Protein AF-A0A914HF38-F1 (afdb_monomer)

Mean predicted aligned error: 11.41 Å

Foldseek 3Di:
DWDDQPFDIDDDDLDPDDPPPQDDKDWDWDDDFQKIWIAINNRIDIGGHDDDGRDDDDQDWDWAQFDDDDCVVVVPDPPPPQRDIQTHDDPDDPPPPDPDPDDDDVVPVCNVVVNTHDDDDDQDDDPNHGSPSVVSVVVVVVVVVVVVVVVPPPPDDDDPDDDDPDD

InterPro domains:
  IPR001791 Laminin G domain [PF02210] (2-128)
  IPR001791 Laminin G domain [PS50025] (1-149)
  IPR001791 Laminin G domain [cd00110] (1-127)
  IPR013320 Concanavalin A-like lectin/glucanase domain superfamily [SSF49899] (2-137)
  IPR050372 Neurexin-related cell adhesion and synaptic protein [PTHR15036] (10-136)

pLDDT: mean 76.61, std 20.06, range [31.55, 97.88]

Sequence (167 aa):
MVINLGSGHIRLQASAKALNDGLWHSVVMERSGRRGVLSVDALRTDFSCPGRSANLNIEEPIFLGAVPWESAFLARKRLPEAVTVIQLMVDGDGTEEKAAAQRYPSTVWTIGLRIGFMGCLKNIRVNGINAQIANAFRAAKLSSEIRDAHERDDGAALPYNRMLGLK

Radius of gyration: 19.94 Å; Cα contacts (8 Å, |Δi|>4): 163; chains: 1; bounding box: 39×50×60 Å

Organism: Globodera rostochiensis (NCBI:txid31243)

Nearest PDB structures (foldseek):
  3poy-assembly1_A  TM=9.512E-01  e=1.473E-05  Bos taurus
  6cw1-assembly1_A  TM=9.452E-01  e=3.461E-05  Bos taurus
  3r05-assembly2_B  TM=9.446E-01  e=9.188E-05  Bos taurus
  8xl0-assembly1_E  TM=5.185E-01  e=1.697E+00  Homo sapiens
  8xl0-assembly1_A  TM=5.185E-01  e=1.697E+00  Homo sapiens

Structure (mmCIF, N/CA/C/O backbone):
data_AF-A0A914HF38-F1
#
_entry.id   AF-A0A914HF38-F1
#
loop_
_atom_site.group_PDB
_atom_site.id
_atom_site.type_symbol
_atom_site.label_atom_id
_atom_site.label_alt_id
_atom_site.label_comp_id
_atom_site.label_asym_id
_atom_site.label_entity_id
_atom_site.label_seq_id
_atom_site.pdbx_PDB_ins_code
_atom_site.Cartn_x
_atom_site.Cartn_y
_atom_site.Cartn_z
_atom_site.occupancy
_atom_site.B_iso_or_equiv
_atom_site.auth_seq_id
_atom_site.auth_comp_id
_atom_site.auth_asym_id
_atom_site.auth_atom_id
_atom_site.pdbx_PDB_model_num
ATOM 1 N N . MET A 1 1 ? -2.730 -0.322 -3.785 1.00 93.94 1 MET A N 1
ATOM 2 C CA . MET A 1 1 ? -1.266 -0.185 -3.945 1.00 93.94 1 MET A CA 1
ATOM 3 C C . MET A 1 1 ? -0.964 0.525 -5.256 1.00 93.94 1 MET A C 1
ATOM 5 O O . MET A 1 1 ? -1.588 0.198 -6.259 1.00 93.94 1 MET A O 1
ATOM 9 N N . VAL A 1 2 ? -0.041 1.488 -5.253 1.00 95.62 2 VAL A N 1
ATOM 10 C CA . VAL A 1 2 ? 0.503 2.115 -6.469 1.00 95.62 2 VAL A CA 1
ATOM 11 C C . VAL A 1 2 ? 2.022 1.993 -6.409 1.00 95.62 2 VAL A C 1
ATOM 13 O O . VAL A 1 2 ? 2.596 2.264 -5.361 1.00 95.62 2 VAL A O 1
ATOM 16 N N . ILE A 1 3 ? 2.662 1.565 -7.496 1.00 95.38 3 ILE A N 1
ATOM 17 C CA . ILE A 1 3 ? 4.126 1.449 -7.582 1.00 95.38 3 ILE A CA 1
ATOM 18 C C . ILE A 1 3 ? 4.595 1.788 -8.997 1.00 95.38 3 ILE A C 1
ATOM 20 O O . ILE A 1 3 ? 3.931 1.434 -9.972 1.00 95.38 3 ILE A O 1
ATOM 24 N N . ASN A 1 4 ? 5.727 2.484 -9.099 1.00 94.12 4 ASN A N 1
ATOM 25 C CA . ASN A 1 4 ? 6.411 2.822 -10.344 1.00 94.12 4 ASN A CA 1
ATOM 26 C C . ASN A 1 4 ? 7.903 2.516 -10.174 1.00 94.12 4 ASN A C 1
ATOM 28 O O . ASN A 1 4 ? 8.498 2.947 -9.193 1.00 94.12 4 ASN A O 1
ATOM 32 N N . LEU A 1 5 ? 8.488 1.780 -11.119 1.00 95.12 5 LEU A N 1
ATOM 33 C CA . LEU A 1 5 ? 9.913 1.420 -11.107 1.00 95.12 5 LEU A CA 1
ATOM 34 C C . LEU A 1 5 ? 10.750 2.279 -12.074 1.00 95.12 5 LEU A C 1
ATOM 36 O O . LEU A 1 5 ? 11.904 1.968 -12.332 1.00 95.12 5 LEU A O 1
ATOM 40 N N . GLY A 1 6 ? 10.167 3.328 -12.661 1.00 93.19 6 GLY A N 1
ATOM 41 C CA . GLY A 1 6 ? 10.817 4.216 -13.634 1.00 93.19 6 GLY A CA 1
ATOM 42 C C . GLY A 1 6 ? 10.405 3.975 -15.090 1.00 93.19 6 GLY A C 1
ATOM 43 O O . GLY A 1 6 ? 10.826 4.714 -15.971 1.00 93.19 6 GLY A O 1
ATOM 44 N N . SER A 1 7 ? 9.553 2.980 -15.362 1.00 94.06 7 SER A N 1
ATOM 45 C CA . SER A 1 7 ? 9.061 2.661 -16.716 1.00 94.06 7 SER A CA 1
ATOM 46 C C . SER A 1 7 ? 7.540 2.500 -16.794 1.00 94.06 7 SER A C 1
ATOM 48 O O . SER A 1 7 ? 7.030 1.716 -17.594 1.00 94.06 7 SER A O 1
ATOM 50 N N . GLY A 1 8 ? 6.818 3.227 -15.942 1.00 93.62 8 GLY A N 1
ATOM 51 C CA . GLY A 1 8 ? 5.363 3.176 -15.833 1.00 93.62 8 GLY A CA 1
ATOM 52 C C . GLY A 1 8 ? 4.905 2.646 -14.477 1.00 93.62 8 GLY A C 1
ATOM 53 O O . GLY A 1 8 ? 5.642 1.962 -13.767 1.00 93.62 8 GLY A O 1
ATOM 54 N N . HIS A 1 9 ? 3.671 2.985 -14.111 1.00 94.81 9 HIS A N 1
ATOM 55 C CA . HIS A 1 9 ? 3.094 2.627 -12.822 1.00 94.81 9 HIS A CA 1
ATOM 56 C C . HIS A 1 9 ? 2.016 1.553 -12.964 1.00 94.81 9 HIS A C 1
ATOM 58 O O . HIS A 1 9 ? 1.365 1.445 -1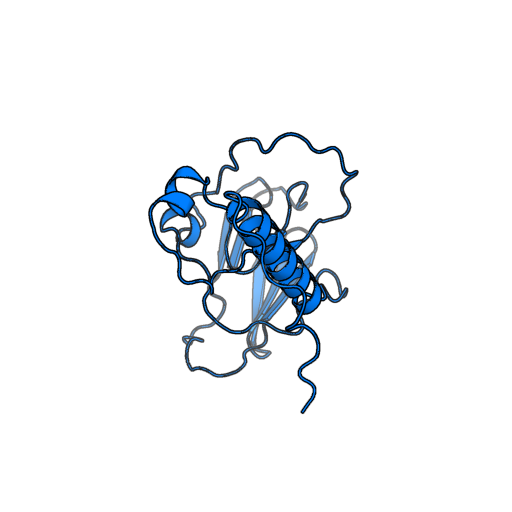4.001 1.00 94.81 9 HIS A O 1
ATOM 64 N N . ILE A 1 10 ? 1.790 0.803 -11.889 1.00 95.69 10 ILE A N 1
ATOM 65 C CA . ILE A 1 10 ? 0.588 -0.017 -11.709 1.00 95.69 10 ILE A CA 1
ATOM 66 C C . ILE A 1 10 ? -0.238 0.508 -10.550 1.00 95.69 10 ILE A C 1
ATOM 68 O O . ILE A 1 10 ? 0.293 1.050 -9.579 1.00 95.69 10 ILE A O 1
ATOM 72 N N . ARG A 1 11 ? -1.549 0.297 -10.644 1.00 95.44 11 ARG A N 1
ATOM 73 C CA . ARG A 1 11 ? -2.501 0.486 -9.557 1.00 95.44 11 ARG A CA 1
ATOM 74 C C . ARG A 1 11 ? -3.216 -0.838 -9.328 1.00 95.44 11 ARG A C 1
ATOM 76 O O . ARG A 1 11 ? -3.871 -1.347 -10.228 1.00 95.44 11 ARG A O 1
ATOM 83 N N . LEU A 1 12 ? -3.083 -1.372 -8.121 1.00 95.50 12 LEU A N 1
ATOM 84 C CA . LEU A 1 12 ? -3.698 -2.627 -7.705 1.00 95.50 12 LEU A CA 1
ATOM 85 C C . LEU A 1 12 ? -4.678 -2.370 -6.561 1.00 95.50 12 LEU A C 1
ATOM 87 O O . LEU A 1 12 ? -4.318 -1.735 -5.560 1.00 95.50 12 LEU A O 1
ATOM 91 N N . GLN A 1 13 ? -5.900 -2.878 -6.699 1.00 94.88 13 GLN A N 1
ATOM 92 C CA . GLN A 1 13 ? -6.865 -2.938 -5.607 1.00 94.88 13 GLN A CA 1
ATOM 93 C C . GLN A 1 13 ? -6.464 -4.064 -4.646 1.00 94.88 13 GLN A C 1
ATOM 95 O O . GLN A 1 13 ? -6.294 -5.200 -5.066 1.00 94.88 13 GLN A O 1
ATOM 100 N N . ALA A 1 14 ? -6.274 -3.732 -3.366 1.00 91.25 14 ALA A N 1
ATOM 101 C CA . ALA A 1 14 ? -5.719 -4.665 -2.381 1.00 91.25 14 ALA A CA 1
ATOM 102 C C . ALA A 1 14 ? -6.743 -5.685 -1.855 1.00 91.25 14 ALA A C 1
ATOM 104 O O . ALA A 1 14 ? -6.368 -6.779 -1.455 1.00 91.25 14 ALA A O 1
ATOM 105 N N . SER A 1 15 ? -8.024 -5.313 -1.837 1.00 94.31 15 SER A N 1
ATOM 106 C CA . SER A 1 15 ? -9.133 -6.154 -1.386 1.00 94.31 15 SER A CA 1
ATOM 107 C C . SER A 1 15 ? -10.404 -5.787 -2.146 1.00 94.31 15 SER A C 1
ATOM 109 O O . SER A 1 15 ? -10.617 -4.617 -2.479 1.00 94.31 15 SER A O 1
ATOM 111 N N . ALA A 1 16 ? -11.258 -6.777 -2.411 1.00 92.19 16 ALA A N 1
ATOM 112 C CA . ALA A 1 16 ? -12.588 -6.562 -2.981 1.00 92.19 16 ALA A CA 1
ATOM 113 C C . ALA A 1 16 ? -13.563 -5.933 -1.969 1.00 92.19 16 ALA A C 1
ATOM 115 O O . ALA A 1 16 ? -14.496 -5.239 -2.363 1.00 92.19 16 ALA A O 1
ATOM 116 N N . LYS A 1 17 ? -13.343 -6.166 -0.668 1.00 93.62 17 LYS A N 1
ATOM 117 C CA . LYS A 1 17 ? -14.157 -5.610 0.417 1.00 93.62 17 LYS A CA 1
ATOM 118 C C . LYS A 1 17 ? -13.543 -4.315 0.936 1.00 93.62 17 LYS A C 1
ATOM 120 O O . LYS A 1 17 ? -12.322 -4.152 0.940 1.00 93.62 17 LYS A O 1
ATOM 125 N N . ALA A 1 18 ? -14.399 -3.413 1.402 1.00 94.56 18 ALA A N 1
ATOM 126 C CA . ALA A 1 18 ? -13.955 -2.235 2.129 1.00 94.56 18 ALA A CA 1
ATOM 127 C C . ALA A 1 18 ? -13.346 -2.653 3.484 1.00 94.56 18 ALA A C 1
ATOM 129 O O . ALA A 1 18 ? -13.866 -3.558 4.130 1.00 94.56 18 ALA A O 1
ATOM 130 N N . LEU A 1 19 ? -12.237 -2.017 3.876 1.00 95.75 19 LEU A N 1
ATOM 131 C CA . LEU A 1 19 ? -11.440 -2.352 5.075 1.00 95.75 19 LEU A CA 1
ATOM 132 C C . LEU A 1 19 ? -11.565 -1.284 6.181 1.00 95.75 19 LEU A C 1
ATOM 134 O O . LEU A 1 19 ? -10.678 -1.111 7.010 1.00 95.75 19 LEU A O 1
ATOM 138 N N . ASN A 1 20 ? -12.618 -0.470 6.125 1.00 94.88 20 ASN A N 1
ATOM 139 C CA . ASN A 1 20 ? -12.907 0.614 7.066 1.00 94.88 20 ASN A CA 1
ATOM 140 C C . ASN A 1 20 ? -14.018 0.219 8.054 1.00 94.88 20 ASN A C 1
ATOM 142 O O . ASN A 1 20 ? -14.869 1.036 8.394 1.00 94.88 20 ASN A O 1
ATOM 146 N N . ASP A 1 21 ? -14.019 -1.041 8.482 1.00 95.50 21 ASP A N 1
ATOM 147 C CA . ASP A 1 21 ? -15.016 -1.650 9.371 1.00 95.50 21 ASP A CA 1
ATOM 148 C C . ASP A 1 21 ? -14.672 -1.513 10.870 1.00 95.50 21 ASP A C 1
ATOM 150 O O . ASP A 1 21 ? -15.453 -1.914 11.730 1.00 95.50 21 ASP A O 1
ATOM 154 N N . GLY A 1 22 ? -13.517 -0.918 11.191 1.00 95.44 22 GLY A N 1
ATOM 155 C CA . GLY A 1 22 ? -13.032 -0.746 12.563 1.00 95.44 22 GLY A CA 1
ATOM 156 C C . GLY A 1 22 ? -12.281 -1.959 13.122 1.00 95.44 22 GLY A C 1
ATOM 157 O O . GLY A 1 22 ? -11.889 -1.936 14.290 1.00 95.44 22 GLY A O 1
ATOM 158 N N . LEU A 1 23 ? -12.052 -3.000 12.316 1.00 96.62 23 LEU A N 1
ATOM 159 C CA . LEU A 1 23 ? -11.300 -4.190 12.701 1.00 96.62 23 LEU A CA 1
ATOM 160 C C . LEU A 1 23 ? -9.822 -4.087 12.299 1.00 96.62 23 LEU A C 1
ATOM 162 O O . LEU A 1 23 ? -9.393 -3.237 11.518 1.00 96.62 23 LEU A O 1
ATOM 166 N N . TRP A 1 24 ? -9.000 -4.958 12.890 1.00 97.31 24 TRP A N 1
ATOM 167 C CA . TRP A 1 24 ? -7.588 -5.058 12.531 1.00 97.31 24 TRP A CA 1
ATOM 168 C C . TRP A 1 24 ? -7.419 -5.863 11.246 1.00 97.31 24 TRP A C 1
ATOM 170 O O . TRP A 1 24 ? -7.772 -7.038 11.216 1.00 97.31 24 TRP A O 1
ATOM 180 N N . HIS A 1 25 ? -6.764 -5.259 10.258 1.00 97.12 25 HIS A N 1
ATOM 181 C CA . HIS A 1 25 ? -6.359 -5.929 9.026 1.00 97.12 25 HIS A CA 1
ATOM 182 C C . HIS A 1 25 ? -4.841 -6.095 8.954 1.00 97.12 25 HIS A C 1
ATOM 184 O O . HIS A 1 25 ? -4.082 -5.235 9.414 1.00 97.12 25 HIS A O 1
ATOM 190 N N . SER A 1 26 ? -4.390 -7.200 8.362 1.00 96.88 26 SER A N 1
ATOM 191 C CA . SER A 1 26 ? -2.973 -7.460 8.096 1.00 96.88 26 SER A CA 1
ATOM 192 C C . SER A 1 26 ? -2.660 -7.204 6.629 1.00 96.88 26 SER A C 1
ATOM 194 O O . SER A 1 26 ? -3.320 -7.760 5.754 1.00 96.88 26 SER A O 1
ATOM 196 N N . VAL A 1 27 ? -1.635 -6.393 6.358 1.00 96.94 27 VAL A N 1
ATOM 197 C CA . VAL A 1 27 ? -1.177 -6.087 4.998 1.00 96.94 27 VAL A CA 1
ATOM 198 C C . VAL A 1 27 ? 0.29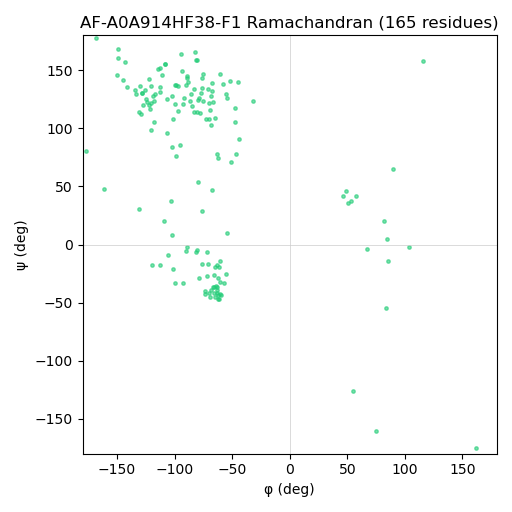9 -6.438 4.874 1.00 96.94 27 VAL A C 1
ATOM 200 O O . VAL A 1 27 ? 1.129 -5.921 5.620 1.00 96.94 27 VAL A O 1
ATOM 203 N N . VAL A 1 28 ? 0.626 -7.303 3.916 1.00 96.75 28 VAL A N 1
ATOM 204 C CA . VAL A 1 28 ? 2.001 -7.724 3.618 1.00 96.75 28 VAL A CA 1
ATOM 205 C C . VAL A 1 28 ? 2.262 -7.542 2.130 1.00 96.75 28 VAL A C 1
ATOM 207 O O . VAL A 1 28 ? 1.470 -7.985 1.302 1.00 96.75 28 VAL A O 1
ATOM 210 N N .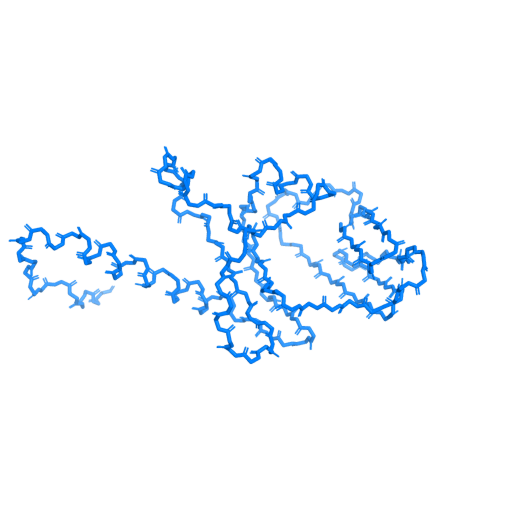 MET A 1 29 ? 3.375 -6.901 1.781 1.00 96.06 29 MET A N 1
ATOM 211 C CA . MET A 1 29 ? 3.828 -6.763 0.400 1.00 96.06 29 MET A CA 1
ATOM 212 C C . MET A 1 29 ? 5.249 -7.301 0.285 1.00 96.06 29 MET A C 1
ATOM 214 O O . MET A 1 29 ? 6.152 -6.838 0.974 1.00 96.06 29 MET A O 1
ATOM 218 N N . GLU A 1 30 ? 5.440 -8.244 -0.627 1.00 96.31 30 GLU A N 1
ATOM 219 C CA . GLU A 1 30 ? 6.742 -8.811 -0.966 1.00 96.31 30 GLU A CA 1
ATOM 220 C C . GLU A 1 30 ? 7.007 -8.552 -2.447 1.00 96.31 30 GLU A C 1
ATOM 222 O O . GLU A 1 30 ? 6.111 -8.701 -3.280 1.00 96.31 30 GLU A O 1
ATOM 227 N N . ARG A 1 31 ? 8.225 -8.144 -2.806 1.00 95.75 31 ARG A N 1
ATOM 228 C CA . ARG A 1 31 ? 8.582 -7.852 -4.199 1.00 95.75 31 ARG A CA 1
ATOM 229 C C . ARG A 1 31 ? 9.993 -8.329 -4.508 1.00 95.75 31 ARG A C 1
ATOM 231 O O . ARG A 1 31 ? 10.920 -8.046 -3.760 1.00 95.75 31 ARG A O 1
ATOM 238 N N . SER A 1 32 ? 10.149 -8.972 -5.661 1.00 95.56 32 SER A N 1
ATOM 239 C CA . SER A 1 32 ? 11.435 -9.319 -6.260 1.00 95.56 32 SER A CA 1
ATOM 240 C C . SER A 1 32 ? 11.466 -8.854 -7.718 1.00 95.56 32 SER A C 1
ATOM 242 O O . SER A 1 32 ? 10.711 -9.326 -8.578 1.00 95.56 32 SER A O 1
ATOM 244 N N . GLY A 1 33 ? 12.309 -7.856 -7.996 1.00 95.88 33 GLY A N 1
ATOM 245 C CA . GLY A 1 33 ? 12.353 -7.177 -9.290 1.00 95.88 33 GLY A CA 1
ATOM 246 C C . GLY A 1 33 ? 10.978 -6.632 -9.694 1.00 95.88 33 GLY A C 1
ATOM 247 O O . GLY A 1 33 ? 10.323 -5.912 -8.943 1.00 95.88 33 GLY A O 1
ATOM 248 N N . ARG A 1 34 ? 10.496 -6.995 -10.884 1.00 96.69 34 ARG A N 1
ATOM 249 C CA . ARG A 1 34 ? 9.192 -6.527 -11.387 1.00 96.69 34 ARG A CA 1
ATOM 250 C C . ARG A 1 34 ? 7.992 -7.305 -10.855 1.00 96.69 34 ARG A C 1
ATOM 252 O O . ARG A 1 34 ? 6.876 -6.926 -11.186 1.00 96.69 34 ARG A O 1
ATOM 259 N N . ARG A 1 35 ? 8.179 -8.391 -10.106 1.00 97.31 35 ARG A N 1
ATOM 260 C CA . ARG A 1 35 ? 7.082 -9.239 -9.618 1.00 97.31 35 ARG A CA 1
ATOM 261 C C . ARG A 1 35 ? 6.962 -9.132 -8.109 1.00 97.31 35 ARG A C 1
ATOM 263 O O . ARG A 1 35 ? 7.949 -8.887 -7.420 1.00 97.31 35 ARG A O 1
ATOM 270 N N . GLY A 1 36 ? 5.763 -9.330 -7.599 1.00 96.94 36 GLY A N 1
ATOM 271 C CA . GLY A 1 36 ? 5.532 -9.347 -6.169 1.00 96.94 36 GLY A CA 1
ATOM 272 C C . GLY A 1 36 ? 4.154 -9.867 -5.821 1.00 96.94 36 GLY A C 1
ATOM 273 O O . GLY A 1 36 ? 3.350 -10.174 -6.700 1.00 96.94 36 GLY A O 1
ATOM 274 N N . VAL A 1 37 ? 3.911 -9.946 -4.522 1.00 97.50 37 VAL A N 1
ATOM 275 C CA . VAL A 1 37 ? 2.659 -10.400 -3.937 1.00 97.50 37 VAL A CA 1
ATOM 276 C C . VAL A 1 37 ? 2.202 -9.360 -2.930 1.00 97.50 37 VAL A C 1
ATOM 278 O O . VAL A 1 37 ? 2.974 -8.928 -2.075 1.00 97.50 37 VAL A O 1
ATOM 281 N N . LEU A 1 38 ? 0.941 -8.959 -3.032 1.00 97.56 38 LEU A N 1
ATOM 282 C CA . LEU A 1 38 ? 0.243 -8.179 -2.022 1.00 97.56 38 LEU A CA 1
ATOM 283 C C . LEU A 1 38 ? -0.745 -9.099 -1.312 1.00 97.56 38 LEU A C 1
ATOM 285 O O . LEU A 1 38 ? -1.571 -9.728 -1.964 1.00 97.56 38 LEU A O 1
ATOM 289 N N . SER A 1 39 ? -0.670 -9.174 0.009 1.00 97.56 39 SER A N 1
ATOM 290 C CA . SER A 1 39 ? -1.569 -9.986 0.824 1.00 97.56 39 SER A CA 1
ATOM 291 C C . SER A 1 39 ? -2.345 -9.103 1.792 1.00 97.56 39 SER A C 1
ATOM 293 O O . SER A 1 39 ? -1.729 -8.333 2.529 1.00 97.56 39 SER A O 1
ATOM 295 N N . VAL A 1 40 ? -3.672 -9.233 1.806 1.00 97.88 40 VAL A N 1
ATOM 296 C CA . VAL A 1 40 ? -4.561 -8.604 2.796 1.00 97.88 40 VAL A CA 1
ATOM 297 C C . VAL A 1 40 ? -5.331 -9.705 3.510 1.00 97.88 40 VAL A C 1
ATOM 299 O O . VAL A 1 40 ? -5.996 -10.496 2.852 1.00 97.88 40 VAL A O 1
ATOM 302 N N . ASP A 1 41 ? -5.209 -9.793 4.833 1.00 96.56 41 ASP A N 1
ATOM 303 C CA . ASP A 1 41 ? -5.853 -10.833 5.655 1.00 96.56 41 ASP A CA 1
ATOM 304 C C . ASP A 1 41 ? -5.636 -12.255 5.107 1.00 96.56 41 ASP A C 1
ATOM 306 O O . ASP A 1 41 ? -6.559 -13.054 4.976 1.00 96.56 41 ASP A O 1
ATOM 310 N N . ALA A 1 42 ? -4.382 -12.548 4.744 1.00 93.44 42 ALA A N 1
ATOM 311 C CA . ALA A 1 42 ? -3.927 -13.788 4.105 1.00 93.44 42 ALA A CA 1
ATOM 312 C C . ALA A 1 42 ? -4.433 -14.047 2.669 1.00 93.44 42 ALA A C 1
ATOM 314 O O . ALA A 1 42 ? -3.961 -14.990 2.030 1.00 93.44 42 ALA A O 1
ATOM 315 N N . LEU A 1 43 ? -5.298 -13.197 2.106 1.00 96.44 43 LEU A N 1
ATOM 316 C CA . LEU A 1 43 ? -5.670 -13.265 0.695 1.00 96.44 43 LEU A CA 1
ATOM 317 C C . LEU A 1 43 ? -4.560 -12.667 -0.174 1.00 96.44 43 LEU A C 1
ATOM 319 O O . LEU A 1 43 ? -4.301 -11.465 -0.118 1.00 96.44 43 LEU A O 1
ATOM 323 N N . ARG A 1 44 ? -3.910 -13.511 -0.980 1.00 96.00 44 ARG A N 1
ATOM 324 C CA . ARG A 1 44 ? -2.765 -13.142 -1.825 1.00 96.00 44 ARG A CA 1
ATOM 325 C C . ARG A 1 44 ? -3.223 -12.674 -3.205 1.00 96.00 44 ARG A C 1
ATOM 327 O O . ARG A 1 44 ? -4.078 -13.297 -3.825 1.00 96.00 44 ARG A O 1
ATOM 334 N N . THR A 1 45 ? -2.610 -11.602 -3.691 1.00 96.94 45 THR A N 1
ATOM 335 C CA . THR A 1 45 ? -2.791 -11.057 -5.038 1.00 96.94 45 THR A CA 1
ATOM 336 C C . THR A 1 45 ? -1.423 -10.812 -5.662 1.00 96.94 45 THR A C 1
ATOM 338 O O . THR A 1 45 ? -0.663 -9.953 -5.203 1.00 96.94 45 THR A O 1
ATOM 341 N N . ASP A 1 46 ? -1.113 -11.559 -6.715 1.00 97.00 46 ASP A N 1
ATOM 342 C CA . ASP A 1 46 ? 0.130 -11.392 -7.462 1.00 97.00 46 ASP A CA 1
ATOM 343 C C . ASP A 1 46 ? 0.063 -10.152 -8.354 1.00 97.00 46 ASP A C 1
ATOM 345 O O . ASP A 1 46 ? -0.987 -9.791 -8.891 1.00 97.00 46 ASP A O 1
ATOM 349 N N . PHE A 1 47 ? 1.203 -9.495 -8.546 1.00 96.88 47 PHE A N 1
ATOM 350 C CA . PHE A 1 47 ? 1.307 -8.363 -9.455 1.00 96.88 47 PHE A CA 1
ATOM 351 C C . PHE A 1 47 ? 2.637 -8.339 -10.197 1.00 96.88 47 PHE A C 1
ATOM 353 O O . PHE A 1 47 ? 3.660 -8.855 -9.736 1.00 96.88 47 PHE A O 1
ATOM 360 N N . SER A 1 48 ? 2.633 -7.669 -11.352 1.00 96.69 48 SER A N 1
ATOM 361 C CA . SER A 1 48 ? 3.851 -7.351 -12.086 1.00 96.69 48 SER A CA 1
ATOM 362 C C . SER A 1 48 ? 3.860 -5.899 -12.558 1.00 96.69 48 SER A C 1
ATOM 364 O O . SER A 1 48 ? 2.872 -5.402 -13.092 1.00 96.69 48 SER A O 1
ATOM 366 N N . CYS A 1 49 ? 4.980 -5.212 -12.334 1.00 96.50 49 CYS A N 1
ATOM 367 C CA . CYS A 1 49 ? 5.205 -3.844 -12.787 1.00 96.50 49 CYS A CA 1
ATOM 368 C C . CYS A 1 49 ? 5.518 -3.811 -14.297 1.00 96.50 49 CYS A C 1
ATOM 370 O O . CYS A 1 49 ? 6.223 -4.698 -14.792 1.00 96.50 49 CYS A O 1
ATOM 372 N N . PRO A 1 50 ? 5.044 -2.789 -15.030 1.00 94.56 50 PRO A N 1
ATOM 373 C CA . PRO A 1 50 ? 5.184 -2.704 -16.473 1.00 94.56 50 PRO A CA 1
ATOM 374 C C . PRO A 1 50 ? 6.560 -2.150 -16.866 1.00 94.56 50 PRO A C 1
ATOM 376 O O . PRO A 1 50 ? 7.289 -1.570 -16.059 1.00 94.56 50 PRO A O 1
ATOM 379 N N . GLY A 1 51 ? 6.902 -2.300 -18.146 1.00 93.88 51 GLY A N 1
ATOM 380 C CA . GLY A 1 51 ? 8.146 -1.776 -18.707 1.00 93.88 51 GLY A CA 1
ATOM 381 C C . GLY A 1 51 ? 9.383 -2.592 -18.316 1.00 93.88 51 GLY A C 1
ATOM 382 O O . GLY A 1 51 ? 9.277 -3.774 -17.994 1.00 93.88 51 GLY A O 1
ATOM 383 N N . ARG A 1 52 ? 10.572 -1.991 -18.426 1.00 93.94 52 ARG A N 1
ATOM 384 C CA . ARG A 1 52 ? 11.868 -2.692 -18.326 1.00 93.94 52 ARG A CA 1
ATOM 385 C C . ARG A 1 52 ? 12.555 -2.529 -16.969 1.00 93.94 52 ARG A C 1
ATOM 387 O O . ARG A 1 52 ? 13.382 -3.367 -16.622 1.00 93.94 52 ARG A O 1
ATOM 394 N N . SER A 1 53 ? 12.212 -1.499 -16.202 1.00 95.31 53 SER A N 1
ATOM 395 C CA . SER A 1 53 ? 12.880 -1.211 -14.934 1.00 95.31 53 SER A CA 1
ATOM 396 C C . SER A 1 53 ? 12.429 -2.171 -13.831 1.00 95.31 53 SER A C 1
ATOM 398 O O . SER A 1 53 ? 11.239 -2.447 -13.687 1.00 95.31 53 SER A O 1
ATOM 400 N N . ALA A 1 54 ? 13.382 -2.694 -13.055 1.00 93.88 54 ALA A N 1
ATOM 401 C CA . ALA A 1 54 ? 13.137 -3.665 -11.979 1.00 93.88 54 ALA A CA 1
ATOM 402 C C . ALA A 1 54 ? 13.567 -3.168 -10.587 1.00 93.88 54 ALA A C 1
ATOM 404 O O . ALA A 1 54 ? 13.119 -3.707 -9.568 1.00 93.88 54 ALA A O 1
ATOM 405 N N . ASN A 1 55 ? 14.412 -2.139 -10.547 1.00 93.19 55 ASN A N 1
ATOM 406 C CA . ASN A 1 55 ? 14.952 -1.577 -9.318 1.00 93.19 55 ASN A CA 1
ATOM 407 C C . ASN A 1 55 ? 14.029 -0.472 -8.801 1.00 93.19 55 ASN A C 1
ATOM 409 O O . ASN A 1 55 ? 13.442 0.271 -9.583 1.00 93.19 55 ASN A O 1
ATOM 413 N N . LEU A 1 56 ? 13.899 -0.396 -7.479 1.00 89.81 56 LEU A N 1
ATOM 414 C CA . LEU A 1 56 ? 13.247 0.710 -6.789 1.00 89.81 56 LEU A CA 1
ATOM 415 C C . LEU A 1 56 ? 14.322 1.342 -5.918 1.00 89.81 56 LEU A C 1
ATOM 417 O O . LEU A 1 56 ? 14.725 0.723 -4.935 1.00 89.81 56 LEU A O 1
ATOM 421 N N . ASN A 1 57 ? 14.811 2.504 -6.335 1.00 86.50 57 ASN A N 1
ATOM 422 C CA . ASN A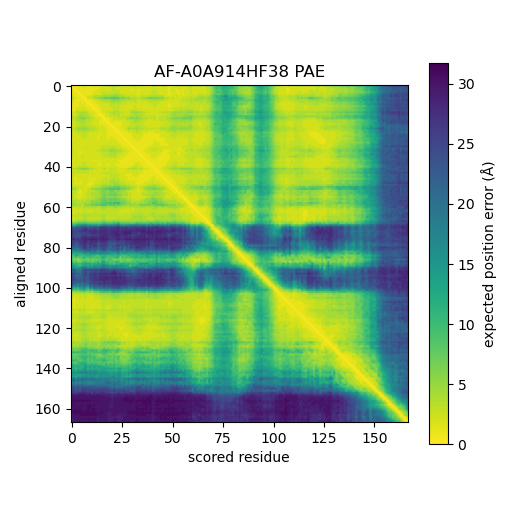 1 57 ? 15.736 3.293 -5.540 1.00 86.50 57 ASN A CA 1
ATOM 423 C C . ASN A 1 57 ? 14.915 4.270 -4.697 1.00 86.50 57 ASN A C 1
ATOM 425 O O . ASN A 1 57 ? 14.044 4.944 -5.246 1.00 86.50 57 ASN A O 1
ATOM 429 N N . ILE A 1 58 ? 15.132 4.268 -3.386 1.00 83.81 58 ILE A N 1
ATOM 430 C CA . ILE A 1 58 ? 14.453 5.154 -2.439 1.00 83.81 58 ILE A CA 1
ATOM 431 C C . ILE A 1 58 ? 15.563 5.943 -1.764 1.00 83.81 58 ILE A C 1
ATOM 433 O O . ILE A 1 58 ? 16.232 5.416 -0.880 1.00 83.81 58 ILE A O 1
ATOM 437 N N . GLU A 1 59 ? 15.784 7.160 -2.244 1.00 81.19 59 GLU A N 1
ATOM 438 C CA . GLU A 1 59 ? 16.740 8.100 -1.650 1.00 81.19 59 GLU A CA 1
ATOM 439 C C . GLU A 1 59 ? 16.016 8.996 -0.640 1.00 81.19 59 GLU A C 1
ATOM 441 O O . GLU A 1 59 ? 16.558 9.352 0.402 1.00 81.19 59 GLU A O 1
ATOM 446 N N . GLU A 1 60 ? 14.746 9.305 -0.909 1.00 78.25 60 GLU A N 1
ATOM 447 C CA . GLU A 1 60 ? 13.924 10.136 -0.050 1.00 78.25 60 GLU A CA 1
ATOM 448 C C . GLU A 1 60 ? 13.329 9.366 1.144 1.00 78.25 60 GLU A C 1
ATOM 450 O O . GLU A 1 60 ? 13.146 8.145 1.107 1.00 78.25 60 GLU A O 1
ATOM 455 N N . PRO A 1 61 ? 12.939 10.080 2.212 1.00 80.25 61 PRO A N 1
ATOM 456 C CA . PRO A 1 61 ? 12.334 9.460 3.379 1.00 80.25 61 PRO A CA 1
ATOM 457 C C . PRO A 1 61 ? 11.022 8.731 3.073 1.00 80.25 61 PRO A C 1
ATOM 459 O O . PRO A 1 61 ? 10.192 9.174 2.274 1.00 80.25 61 PRO A O 1
ATOM 462 N N . ILE A 1 62 ? 10.775 7.643 3.801 1.00 85.38 62 ILE A N 1
ATOM 463 C CA . ILE A 1 62 ? 9.500 6.928 3.744 1.00 85.38 62 ILE A CA 1
ATOM 464 C C . ILE A 1 62 ? 8.532 7.578 4.727 1.00 85.38 62 ILE A C 1
ATOM 466 O O . ILE A 1 62 ? 8.784 7.630 5.928 1.00 85.38 62 ILE A O 1
ATOM 470 N N . PHE A 1 63 ? 7.380 8.015 4.229 1.00 86.56 63 PHE A N 1
ATOM 471 C CA . PHE A 1 63 ? 6.334 8.593 5.063 1.00 86.56 63 PHE A CA 1
ATOM 472 C C . PHE A 1 63 ? 5.244 7.578 5.396 1.00 86.56 63 PHE A C 1
ATOM 474 O O . PHE A 1 63 ? 4.763 6.841 4.532 1.00 86.56 63 PHE A O 1
ATOM 481 N N . LEU A 1 64 ? 4.806 7.580 6.652 1.00 88.50 64 LEU A N 1
ATOM 482 C CA . LEU A 1 64 ? 3.665 6.805 7.118 1.00 88.50 64 LEU A CA 1
ATOM 483 C C . LEU A 1 64 ? 2.514 7.729 7.512 1.00 88.50 64 LEU A C 1
ATOM 485 O O . LEU A 1 64 ? 2.689 8.731 8.204 1.00 88.50 64 LEU A O 1
ATOM 489 N N . GLY A 1 65 ? 1.316 7.345 7.078 1.00 88.19 65 GLY A N 1
ATOM 490 C CA . GLY A 1 65 ? 0.060 8.028 7.362 1.00 88.19 65 GLY A CA 1
ATOM 491 C C . GLY A 1 65 ? -0.228 9.207 6.430 1.00 88.19 65 GLY A C 1
ATOM 492 O O . GLY A 1 65 ? -1.262 9.233 5.769 1.00 88.19 65 GLY A O 1
ATOM 493 N N . ALA A 1 66 ? 0.692 10.157 6.324 1.00 86.81 66 ALA A N 1
ATOM 494 C CA . ALA A 1 66 ? 0.566 11.335 5.468 1.00 86.81 66 ALA A CA 1
ATOM 495 C C . ALA A 1 66 ? 1.944 11.784 4.971 1.00 86.81 66 ALA A C 1
ATOM 497 O O . ALA A 1 66 ? 2.954 11.318 5.482 1.00 86.81 66 ALA A O 1
ATOM 498 N N . VAL A 1 67 ? 1.984 12.685 3.990 1.00 85.31 67 VAL A N 1
ATOM 499 C CA . VAL A 1 67 ? 3.224 13.310 3.501 1.00 85.31 67 VAL A CA 1
ATOM 500 C C . VAL A 1 67 ? 3.284 14.776 3.947 1.00 85.31 67 VAL A C 1
ATOM 502 O O . VAL A 1 67 ? 2.227 15.370 4.177 1.00 85.31 67 VAL A O 1
ATOM 505 N N . PRO A 1 68 ? 4.471 15.396 4.067 1.00 79.12 68 PRO A N 1
ATOM 506 C CA . PRO A 1 68 ? 4.569 16.814 4.380 1.00 79.12 68 PRO A CA 1
ATOM 507 C C . PRO A 1 68 ? 4.092 17.649 3.186 1.00 79.12 68 PRO A C 1
ATOM 509 O O . PRO A 1 68 ? 4.753 17.745 2.152 1.00 79.12 68 PRO A O 1
ATOM 512 N N . TRP A 1 69 ? 2.918 18.260 3.315 1.00 76.00 69 TRP A N 1
ATOM 513 C CA . TRP A 1 69 ? 2.489 19.337 2.425 1.00 76.00 69 TRP A CA 1
ATOM 514 C C . TRP A 1 69 ? 3.107 20.644 2.931 1.00 76.00 69 TRP A C 1
ATOM 516 O O . TRP A 1 69 ? 3.068 20.890 4.136 1.00 76.00 69 TRP A O 1
ATOM 526 N N . GLU A 1 70 ? 3.680 21.464 2.043 1.00 65.94 70 GLU A N 1
ATOM 527 C CA . GLU A 1 70 ? 4.376 22.701 2.428 1.00 65.94 70 GLU A CA 1
ATOM 528 C C . GLU A 1 70 ? 3.607 23.541 3.469 1.00 65.94 70 GLU A C 1
ATOM 530 O O . GLU A 1 70 ? 2.381 23.715 3.430 1.00 65.94 70 GLU A O 1
ATOM 535 N N . SER A 1 71 ? 4.380 24.082 4.410 1.00 54.06 71 SER A N 1
ATOM 536 C CA . SER A 1 71 ? 3.973 24.718 5.667 1.00 54.06 71 SER A CA 1
ATOM 537 C C . SER A 1 71 ? 3.077 25.954 5.522 1.00 54.06 71 SER A C 1
ATOM 539 O O . SER A 1 71 ? 2.397 26.320 6.482 1.00 54.06 71 SER A O 1
ATOM 541 N N . ALA A 1 72 ? 2.959 26.547 4.331 1.00 48.97 72 ALA A N 1
ATOM 542 C CA . ALA A 1 72 ? 2.051 27.671 4.085 1.00 48.97 72 ALA A CA 1
ATOM 543 C C . ALA A 1 72 ? 0.560 27.323 4.315 1.00 48.97 72 ALA A C 1
ATOM 545 O O . ALA A 1 72 ? -0.263 28.217 4.522 1.00 48.97 72 ALA A O 1
ATOM 546 N N . PHE A 1 73 ? 0.197 26.033 4.315 1.00 44.09 73 PHE A N 1
ATOM 547 C CA . PHE A 1 73 ? -1.162 25.574 4.624 1.00 44.09 73 PHE A CA 1
ATOM 548 C C . PHE A 1 73 ? -1.330 25.071 6.068 1.00 44.09 73 PHE A C 1
ATOM 550 O O . PHE A 1 73 ? -2.386 25.299 6.663 1.00 44.09 73 PHE A O 1
ATOM 557 N N . LEU A 1 74 ? -0.288 24.463 6.653 1.00 45.88 74 LEU A N 1
ATOM 558 C CA . LEU A 1 74 ? -0.275 24.002 8.053 1.00 45.88 74 LEU A CA 1
ATOM 559 C C . LEU A 1 74 ? -0.441 25.167 9.045 1.00 45.88 74 LEU A C 1
ATOM 561 O O . LEU A 1 74 ? -1.035 24.992 10.101 1.00 45.88 74 LEU A O 1
ATOM 565 N N . ALA A 1 75 ? 0.002 26.371 8.670 1.00 46.69 75 ALA A N 1
ATOM 566 C CA . ALA A 1 75 ? -0.171 27.585 9.467 1.00 46.69 75 ALA A CA 1
ATOM 567 C C . ALA A 1 75 ? -1.599 28.175 9.431 1.00 46.69 75 ALA A C 1
ATOM 569 O O . ALA A 1 75 ? -1.937 29.011 10.264 1.00 46.69 75 ALA A O 1
ATOM 570 N N . ARG A 1 76 ? -2.451 27.792 8.462 1.00 46.72 76 ARG A N 1
ATOM 571 C CA . ARG A 1 76 ? -3.763 28.444 8.234 1.00 46.72 76 ARG A CA 1
ATOM 572 C C . ARG A 1 76 ? -4.980 27.589 8.540 1.00 46.72 76 ARG A C 1
ATOM 574 O O . ARG A 1 76 ? -6.069 28.133 8.709 1.00 46.72 76 ARG A O 1
ATOM 581 N N . LYS A 1 77 ? -4.839 26.270 8.629 1.00 39.75 77 LYS A N 1
ATOM 582 C CA . LYS A 1 77 ? -5.904 25.416 9.148 1.00 39.75 77 LYS A CA 1
ATOM 583 C C . LYS A 1 77 ? -5.333 24.555 10.247 1.00 39.75 77 LYS A C 1
ATOM 585 O O . LYS A 1 77 ? -4.435 23.763 10.001 1.00 39.75 77 LYS A O 1
ATOM 590 N N . ARG A 1 78 ? -5.929 24.733 11.423 1.00 45.69 78 ARG A N 1
ATOM 591 C CA . ARG A 1 78 ? -5.933 23.857 12.592 1.00 45.69 78 ARG A CA 1
ATOM 592 C C . ARG A 1 78 ? -6.222 22.425 12.129 1.00 45.69 78 ARG A C 1
ATOM 594 O O . ARG A 1 78 ? -7.362 21.968 12.182 1.00 45.69 78 ARG A O 1
ATOM 601 N N . LEU A 1 79 ? -5.218 21.751 11.566 1.00 46.53 79 LEU A N 1
ATOM 602 C CA . LEU A 1 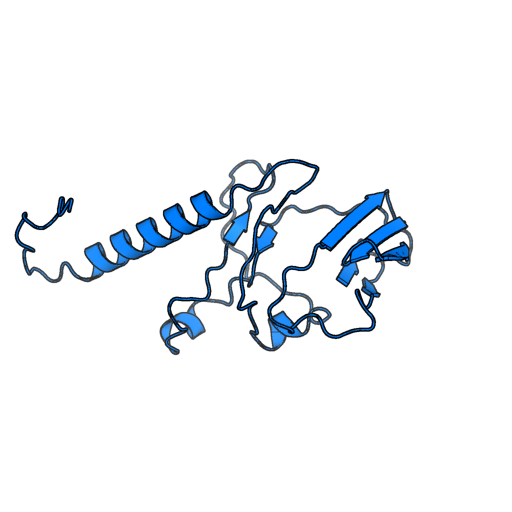79 ? -5.252 20.308 11.435 1.00 46.53 79 LEU A CA 1
ATOM 603 C C . LEU A 1 79 ? -5.483 19.814 12.859 1.00 46.53 79 LEU A C 1
ATOM 605 O O . LEU A 1 79 ? -4.813 20.311 13.770 1.00 46.53 79 LEU A O 1
ATOM 609 N N . PRO A 1 80 ? -6.471 18.937 13.090 1.00 45.00 80 PRO A N 1
ATOM 610 C CA . PRO A 1 80 ? -6.602 18.340 14.404 1.00 45.00 80 PRO A CA 1
ATOM 611 C C . PRO A 1 80 ? -5.231 17.765 14.763 1.00 45.00 80 PRO A C 1
ATOM 613 O O . PRO A 1 80 ? -4.558 17.209 13.892 1.00 45.00 80 PRO A O 1
ATOM 616 N N . GLU A 1 81 ? -4.825 17.906 16.021 1.00 47.59 81 GLU A N 1
ATOM 617 C CA . GLU A 1 81 ? -3.554 17.451 16.619 1.00 47.59 81 GLU A CA 1
ATOM 618 C C . GLU A 1 81 ? -3.252 15.941 16.416 1.00 47.59 81 GLU A C 1
ATOM 620 O O . GLU A 1 81 ? -2.346 15.381 17.023 1.00 47.59 81 GLU A O 1
ATOM 625 N N . ALA A 1 82 ? -4.023 15.254 15.572 1.00 45.53 82 ALA A N 1
ATOM 626 C CA . ALA A 1 82 ? -4.067 13.822 15.355 1.00 45.53 82 ALA A CA 1
ATOM 627 C C . ALA A 1 82 ? -3.416 13.344 14.041 1.00 45.53 82 ALA A C 1
ATOM 629 O O . ALA A 1 82 ? -3.276 12.136 13.864 1.00 45.53 82 ALA A O 1
ATOM 630 N N . VAL A 1 83 ? -3.021 14.227 13.110 1.00 52.91 83 VAL A N 1
ATOM 631 C CA . VAL A 1 83 ? -2.324 13.788 11.881 1.00 52.91 83 VAL A CA 1
ATOM 632 C C . VAL A 1 83 ? -0.817 13.894 12.080 1.00 52.91 83 VAL A C 1
ATOM 634 O O . VAL A 1 83 ? -0.190 14.891 11.727 1.00 52.91 83 VAL A O 1
ATOM 637 N N . THR A 1 84 ? -0.223 12.847 12.648 1.00 58.97 84 THR A N 1
ATOM 638 C CA . THR A 1 84 ? 1.236 12.733 12.736 1.00 58.97 84 THR A CA 1
ATOM 639 C C . THR A 1 84 ? 1.789 12.127 11.456 1.00 58.97 84 THR A C 1
ATOM 641 O O . THR A 1 84 ? 1.477 10.992 11.100 1.00 58.97 84 THR A O 1
ATOM 644 N N . VAL A 1 85 ? 2.644 12.890 10.780 1.00 66.50 85 VAL A N 1
ATOM 645 C CA . VAL A 1 85 ? 3.499 12.390 9.703 1.00 66.50 85 VAL A CA 1
ATOM 646 C C . VAL A 1 85 ? 4.693 11.707 10.359 1.00 66.50 85 VAL A C 1
ATOM 648 O O . VAL A 1 85 ? 5.483 12.366 11.032 1.00 66.50 85 VAL A O 1
ATOM 651 N N . ILE A 1 86 ? 4.823 10.391 10.194 1.00 72.12 86 ILE A N 1
ATOM 652 C CA . ILE A 1 86 ? 6.010 9.664 10.660 1.00 72.12 86 ILE A CA 1
ATOM 653 C C . ILE A 1 86 ? 6.949 9.502 9.472 1.00 72.12 86 ILE A C 1
ATOM 655 O O . ILE A 1 86 ? 6.616 8.817 8.504 1.00 72.12 86 ILE A O 1
ATOM 659 N N . GLN A 1 87 ? 8.111 10.138 9.562 1.00 75.44 87 GLN A N 1
ATOM 660 C CA . GLN A 1 87 ? 9.193 10.021 8.597 1.00 75.44 87 GLN A CA 1
ATOM 661 C C . GLN A 1 87 ? 10.155 8.916 9.048 1.00 75.44 87 GLN A C 1
ATOM 663 O O . GLN A 1 87 ? 10.713 8.980 10.142 1.00 75.44 87 GLN A O 1
ATOM 668 N N . LEU A 1 88 ? 10.338 7.898 8.214 1.00 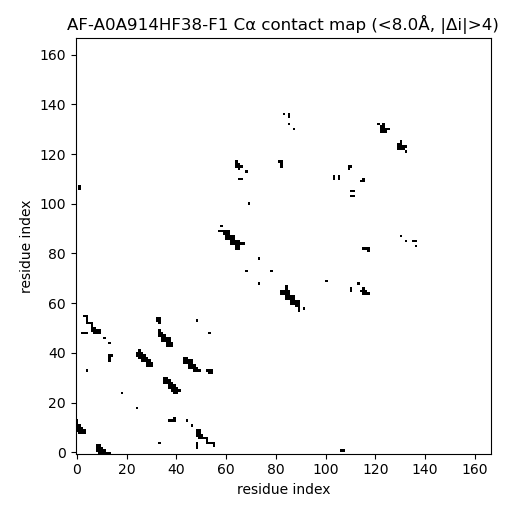73.81 88 LEU A N 1
ATOM 669 C CA . LEU A 1 88 ? 11.354 6.868 8.381 1.00 73.81 88 LEU A CA 1
ATOM 670 C C . LEU A 1 88 ? 12.528 7.211 7.465 1.00 73.81 88 LEU A C 1
ATOM 672 O O . LEU A 1 88 ? 12.358 7.323 6.249 1.00 73.81 88 LEU A O 1
ATOM 676 N N . MET A 1 89 ? 13.708 7.384 8.053 1.00 65.38 89 MET A N 1
ATOM 677 C CA . MET A 1 89 ? 14.941 7.528 7.286 1.00 65.38 89 MET A CA 1
ATOM 678 C C . MET A 1 89 ? 15.386 6.137 6.829 1.00 65.38 89 MET A C 1
ATOM 680 O O . MET A 1 89 ? 15.466 5.215 7.641 1.00 65.38 89 MET A O 1
ATOM 684 N N . VAL A 1 90 ? 15.598 5.977 5.527 1.00 64.25 90 VAL A N 1
ATOM 685 C CA . VAL A 1 90 ? 16.313 4.829 4.951 1.00 64.25 90 VAL A CA 1
ATOM 686 C C . VAL A 1 90 ? 17.789 5.220 4.928 1.00 64.25 90 VAL A C 1
ATOM 688 O O . VAL A 1 90 ? 18.044 6.409 4.779 1.00 64.25 90 VAL A O 1
ATOM 691 N N . ASP A 1 91 ? 18.710 4.271 5.141 1.00 52.88 91 ASP A N 1
ATOM 692 C CA . ASP A 1 91 ? 20.166 4.451 5.334 1.00 52.88 91 ASP A CA 1
ATOM 693 C C . ASP A 1 91 ? 20.863 5.311 4.252 1.00 52.88 91 ASP A C 1
ATOM 695 O O . ASP A 1 91 ? 21.616 4.814 3.416 1.00 52.88 91 ASP A O 1
ATOM 699 N N . GLY A 1 92 ? 20.599 6.613 4.269 1.00 50.00 92 GLY A N 1
ATOM 700 C CA . GLY A 1 92 ? 21.282 7.657 3.531 1.00 50.00 92 GLY A CA 1
ATOM 701 C C . GLY A 1 92 ? 22.258 8.337 4.473 1.00 50.00 92 GLY A C 1
ATOM 702 O O . GLY A 1 92 ? 21.953 8.578 5.647 1.00 50.00 92 GLY A O 1
ATOM 703 N N . ASP A 1 93 ? 23.454 8.608 3.971 1.00 44.97 93 ASP A N 1
ATOM 704 C CA . ASP A 1 93 ? 24.382 9.496 4.641 1.00 44.97 93 ASP A CA 1
ATOM 705 C C . ASP A 1 93 ? 23.666 10.826 4.892 1.00 44.97 93 ASP A C 1
ATOM 707 O O . ASP A 1 93 ? 23.044 11.393 4.003 1.00 44.97 93 ASP A O 1
ATOM 711 N N . GLY A 1 94 ? 23.664 11.281 6.146 1.00 47.28 94 GLY A N 1
ATOM 712 C CA . GLY A 1 94 ? 22.903 12.442 6.616 1.00 47.28 94 GLY A CA 1
ATOM 713 C C . GLY A 1 94 ? 23.386 13.782 6.059 1.00 47.28 94 GLY A C 1
ATOM 714 O O . GLY A 1 94 ? 23.570 14.734 6.814 1.00 47.28 94 GLY A O 1
ATOM 715 N N . THR A 1 95 ? 23.617 13.874 4.753 1.00 46.69 95 THR A N 1
ATOM 716 C CA . THR A 1 95 ? 23.696 15.139 4.054 1.00 46.69 95 THR A CA 1
ATOM 717 C C . THR A 1 95 ? 22.286 15.720 4.064 1.00 46.69 95 THR A C 1
ATOM 719 O O . THR A 1 95 ? 21.383 15.260 3.374 1.00 46.69 95 THR A O 1
ATOM 722 N N . GLU A 1 96 ? 22.063 16.695 4.949 1.00 52.22 96 GLU A N 1
ATOM 723 C CA . GLU A 1 96 ? 20.880 17.554 4.932 1.00 52.22 96 GLU A CA 1
ATOM 724 C C . GLU A 1 96 ? 20.863 18.344 3.614 1.00 52.22 96 GLU A C 1
ATOM 726 O O . GLU A 1 96 ? 21.175 19.537 3.560 1.00 52.22 96 GLU A O 1
ATOM 731 N N . GLU A 1 97 ? 20.531 17.683 2.508 1.00 49.12 97 GLU A N 1
ATOM 732 C CA . GLU A 1 97 ? 20.231 18.382 1.278 1.00 49.12 97 GLU A CA 1
ATOM 733 C C . GLU A 1 97 ? 18.868 19.041 1.481 1.00 49.12 97 GLU A C 1
ATOM 735 O O . GLU A 1 97 ? 17.834 18.385 1.628 1.00 49.12 97 GLU A O 1
ATOM 740 N N . LYS A 1 98 ? 18.915 20.373 1.616 1.00 41.09 98 LYS A N 1
ATOM 741 C CA . LYS A 1 98 ? 17.766 21.268 1.770 1.00 41.09 98 LYS A CA 1
ATOM 742 C C . LYS A 1 98 ? 16.571 20.718 1.008 1.00 41.09 98 LYS A C 1
ATOM 744 O O . LYS A 1 98 ? 16.677 20.550 -0.201 1.00 41.09 98 LYS A O 1
ATOM 749 N N . ALA A 1 99 ? 15.460 20.513 1.719 1.00 48.41 99 ALA A N 1
ATOM 750 C CA . ALA A 1 99 ? 14.189 20.038 1.186 1.00 48.41 99 ALA A CA 1
ATOM 751 C C . ALA A 1 99 ? 13.832 20.758 -0.125 1.00 48.41 99 ALA A C 1
ATOM 753 O O . ALA A 1 99 ? 13.205 21.821 -0.126 1.00 48.41 99 ALA A O 1
ATOM 754 N N . ALA A 1 100 ? 14.259 20.191 -1.254 1.00 49.16 100 ALA A N 1
ATOM 755 C CA . ALA A 1 100 ? 13.751 20.568 -2.552 1.00 49.16 100 ALA A CA 1
ATOM 756 C C . ALA A 1 100 ? 12.241 20.339 -2.485 1.00 49.16 100 ALA A C 1
ATOM 758 O O . ALA A 1 100 ? 11.803 19.358 -1.884 1.00 49.16 100 ALA A O 1
ATOM 759 N N . ALA A 1 101 ? 11.445 21.258 -3.039 1.00 57.66 101 ALA A N 1
ATOM 760 C CA . ALA A 1 101 ? 9.989 21.162 -3.012 1.00 57.66 101 ALA A CA 1
ATOM 761 C C . ALA A 1 101 ? 9.558 19.745 -3.427 1.00 57.66 101 ALA A C 1
ATOM 763 O O . ALA A 1 101 ? 9.671 19.376 -4.600 1.00 57.66 101 ALA A O 1
ATOM 764 N N . GLN A 1 102 ? 9.130 18.940 -2.448 1.00 68.62 102 GLN A N 1
ATOM 765 C CA . GLN A 1 102 ? 8.890 17.516 -2.645 1.00 68.62 102 GLN A CA 1
ATOM 766 C C . GLN A 1 102 ? 7.740 17.372 -3.642 1.00 68.62 102 GLN A C 1
ATOM 768 O O . GLN A 1 102 ? 6.584 17.681 -3.343 1.00 68.62 102 GLN A O 1
ATOM 773 N N . ARG A 1 103 ? 8.049 16.931 -4.865 1.00 79.56 103 ARG A N 1
ATOM 774 C CA . ARG A 1 103 ? 7.037 16.735 -5.905 1.00 79.56 103 ARG A CA 1
ATOM 775 C C . ARG A 1 103 ? 6.388 15.377 -5.720 1.00 79.56 103 ARG A C 1
ATOM 777 O O . ARG A 1 103 ? 7.011 14.340 -5.924 1.00 79.56 103 ARG A O 1
ATOM 784 N N . TYR A 1 104 ? 5.107 15.389 -5.380 1.00 85.44 104 TYR A N 1
ATOM 785 C CA . TYR A 1 104 ? 4.334 14.163 -5.250 1.00 85.44 104 TYR A CA 1
ATOM 786 C C . TYR A 1 104 ? 3.699 13.746 -6.582 1.00 85.44 104 TYR A C 1
ATOM 788 O O . TYR A 1 104 ? 3.180 14.594 -7.315 1.00 85.44 104 TYR A O 1
ATOM 796 N N . PRO A 1 105 ? 3.689 12.444 -6.910 1.00 89.56 105 PRO A N 1
ATOM 797 C CA . PRO A 1 105 ? 3.110 11.962 -8.155 1.00 89.56 105 PRO A CA 1
ATOM 798 C C . PRO A 1 105 ? 1.578 12.077 -8.141 1.00 89.56 105 PRO A C 1
ATOM 800 O O . PRO A 1 105 ? 0.912 11.625 -7.209 1.00 89.56 105 PRO A O 1
ATOM 803 N N . SER A 1 106 ? 0.997 12.591 -9.230 1.00 90.00 106 SER A N 1
ATOM 804 C CA . SER A 1 106 ? -0.464 12.708 -9.403 1.00 90.00 106 SER A CA 1
ATOM 805 C C . SER A 1 106 ? -1.193 11.358 -9.422 1.00 90.00 106 SER A C 1
ATOM 807 O O . SER A 1 106 ? -2.400 11.288 -9.189 1.00 90.00 106 SER A O 1
ATOM 809 N N . THR A 1 107 ? -0.463 10.261 -9.651 1.00 92.38 107 THR A N 1
ATOM 810 C CA . THR A 1 107 ? -0.992 8.891 -9.607 1.00 92.38 107 THR A CA 1
ATOM 811 C C . THR A 1 107 ? -1.456 8.480 -8.207 1.00 92.38 107 THR A C 1
ATOM 813 O O . THR A 1 107 ? -2.276 7.560 -8.088 1.00 92.38 107 THR A O 1
ATOM 816 N N . VAL A 1 108 ? -0.993 9.174 -7.161 1.00 93.50 108 VAL A N 1
ATOM 817 C CA . VAL A 1 108 ? -1.427 9.014 -5.769 1.00 93.50 108 VAL A CA 1
ATOM 818 C C . VAL A 1 108 ? -2.379 10.155 -5.408 1.00 93.50 108 VAL A C 1
ATOM 820 O O . VAL A 1 108 ? -2.008 11.178 -4.836 1.00 93.50 108 VAL A O 1
ATOM 823 N N . TRP A 1 109 ? -3.648 9.965 -5.763 1.00 91.50 109 TRP A N 1
ATOM 824 C CA . TRP A 1 109 ? -4.700 10.979 -5.643 1.00 91.50 109 TRP A CA 1
ATOM 825 C C . TRP A 1 109 ? -4.896 11.517 -4.215 1.00 91.50 109 TRP A C 1
ATOM 827 O O . TRP A 1 109 ? -5.195 12.698 -4.048 1.00 91.50 109 TRP A O 1
ATOM 837 N N . THR A 1 110 ? -4.683 10.689 -3.187 1.00 89.44 110 THR A N 1
ATOM 838 C CA . THR A 1 110 ? -4.815 11.096 -1.778 1.00 89.44 110 THR A CA 1
ATOM 839 C C . THR A 1 110 ? -3.854 12.222 -1.411 1.00 89.44 110 THR A C 1
ATOM 841 O O . THR A 1 110 ? -4.218 13.096 -0.629 1.00 89.44 110 THR A O 1
ATOM 844 N N . ILE A 1 111 ? -2.667 12.267 -2.024 1.00 87.69 111 ILE A N 1
ATOM 845 C CA . ILE A 1 111 ? -1.712 13.352 -1.796 1.00 87.69 111 ILE A CA 1
ATOM 846 C C . ILE A 1 111 ? -2.226 14.661 -2.402 1.00 87.69 111 ILE A C 1
ATOM 848 O O . ILE A 1 111 ? -2.202 15.690 -1.728 1.00 87.69 111 ILE A O 1
ATOM 852 N N . GLY A 1 112 ? -2.736 14.617 -3.638 1.00 85.19 112 GLY A N 1
ATOM 853 C CA . GLY A 1 112 ? -3.302 15.786 -4.321 1.00 85.19 112 GLY A CA 1
ATOM 854 C C . GLY A 1 112 ? -4.536 16.352 -3.614 1.00 85.19 112 GLY A C 1
ATOM 855 O O . GLY A 1 112 ? -4.690 17.567 -3.522 1.00 85.19 112 GLY A O 1
ATOM 856 N N . LEU A 1 113 ? -5.370 15.479 -3.043 1.00 86.06 113 LEU A N 1
ATOM 857 C CA . LEU A 1 113 ? -6.515 15.876 -2.218 1.00 86.06 113 LEU A CA 1
ATOM 858 C C . LEU A 1 113 ? -6.149 16.239 -0.775 1.00 86.06 113 LEU A C 1
ATOM 860 O O . LEU A 1 113 ? -7.021 16.677 -0.027 1.00 86.06 113 LEU A O 1
ATOM 864 N N . ARG A 1 114 ? -4.881 16.073 -0.378 1.00 85.75 114 ARG A N 1
ATOM 865 C CA . ARG A 1 114 ? -4.392 16.333 0.985 1.00 85.75 114 ARG A CA 1
ATOM 866 C C . ARG A 1 114 ? -5.139 15.523 2.049 1.00 85.75 114 ARG A C 1
ATOM 868 O O . ARG A 1 114 ? -5.484 16.030 3.113 1.00 85.75 114 ARG A O 1
ATOM 875 N N . ILE A 1 115 ? -5.394 14.254 1.744 1.00 84.88 115 ILE A N 1
ATOM 876 C CA . ILE A 1 115 ? -6.050 13.305 2.643 1.00 84.88 115 ILE A CA 1
ATOM 877 C C . ILE A 1 115 ? -4.973 12.411 3.255 1.00 84.88 115 ILE A C 1
ATOM 879 O O . ILE A 1 115 ? -4.403 11.553 2.577 1.00 84.88 115 ILE A O 1
ATOM 883 N N . GLY A 1 116 ? -4.699 12.631 4.540 1.00 85.12 116 GLY A N 1
ATOM 884 C CA . GLY A 1 116 ? -3.886 11.739 5.361 1.00 85.12 116 GLY A CA 1
ATOM 885 C C . GLY A 1 116 ? -4.692 10.553 5.889 1.00 85.12 116 GLY A C 1
ATOM 886 O O . GLY A 1 116 ? -5.919 10.597 5.980 1.00 85.12 116 GLY A O 1
ATOM 887 N N . PHE A 1 117 ? -3.993 9.489 6.260 1.00 88.75 117 PHE A N 1
ATOM 888 C CA . PHE A 1 117 ? -4.569 8.364 6.981 1.00 88.75 117 PHE A CA 1
ATOM 889 C C . PHE A 1 117 ? -4.986 8.795 8.391 1.00 88.75 117 PHE A C 1
ATOM 891 O O . PHE A 1 117 ? -4.199 9.391 9.125 1.00 88.75 117 PHE A O 1
ATOM 898 N N . MET A 1 118 ? -6.207 8.431 8.780 1.00 87.12 118 MET A N 1
ATOM 899 C CA . MET A 1 118 ? -6.684 8.521 10.156 1.00 87.12 118 MET A CA 1
ATOM 900 C C . MET A 1 118 ? -7.108 7.131 10.617 1.00 87.12 118 MET A C 1
ATOM 902 O O . MET A 1 118 ? -8.032 6.542 10.060 1.00 87.12 118 MET A O 1
ATOM 906 N N . GLY A 1 119 ? -6.414 6.605 11.621 1.00 88.12 119 GLY A N 1
ATOM 907 C CA . GLY A 1 119 ? -6.639 5.267 12.150 1.00 88.12 119 GLY A CA 1
ATOM 908 C C . GLY A 1 119 ? -5.441 4.775 12.952 1.00 88.12 119 GLY A C 1
ATOM 909 O O . GLY A 1 119 ? -4.467 5.500 13.162 1.00 88.12 119 GLY A O 1
ATOM 910 N N . CYS A 1 120 ? -5.502 3.522 13.386 1.00 90.12 120 CYS A N 1
ATOM 911 C CA . CYS A 1 120 ? -4.442 2.908 14.175 1.00 90.12 120 CYS A CA 1
ATOM 912 C C . CYS A 1 120 ? -3.500 2.089 13.284 1.00 90.12 120 CYS A C 1
ATOM 914 O O . CYS A 1 120 ? -3.947 1.306 12.449 1.00 90.12 120 CYS A O 1
ATOM 916 N N . LEU A 1 121 ? -2.191 2.214 13.511 1.00 90.56 121 LEU A N 1
ATOM 917 C CA . LEU A 1 121 ? -1.158 1.388 12.883 1.00 90.56 121 LEU A CA 1
ATOM 918 C C . LEU A 1 121 ? -0.345 0.678 13.970 1.00 90.56 121 LEU A C 1
ATOM 920 O O . LEU A 1 121 ? -0.059 1.255 15.018 1.00 90.56 121 LEU A O 1
ATOM 924 N N . LYS A 1 122 ? 0.045 -0.577 13.730 1.00 90.56 122 LYS A N 1
ATOM 925 C CA . LYS A 1 122 ? 0.915 -1.348 14.632 1.00 90.56 122 LYS A CA 1
ATOM 926 C C . LYS A 1 122 ? 1.769 -2.339 13.851 1.00 90.56 122 LYS A C 1
ATOM 928 O O . LYS A 1 122 ? 1.417 -2.708 12.737 1.00 90.56 122 LYS A O 1
ATOM 933 N N . ASN A 1 123 ? 2.858 -2.800 14.471 1.00 91.69 123 ASN A N 1
ATOM 934 C CA . ASN A 1 123 ? 3.730 -3.856 13.937 1.00 91.69 123 ASN A CA 1
ATOM 935 C C . ASN A 1 123 ? 4.232 -3.578 12.503 1.00 91.69 123 ASN A C 1
ATOM 937 O O . ASN A 1 123 ? 4.340 -4.496 11.693 1.00 91.69 123 ASN A O 1
ATOM 941 N N . ILE A 1 124 ? 4.531 -2.312 12.188 1.00 91.19 124 ILE A N 1
ATOM 942 C CA . ILE A 1 124 ? 5.108 -1.946 10.891 1.00 91.19 124 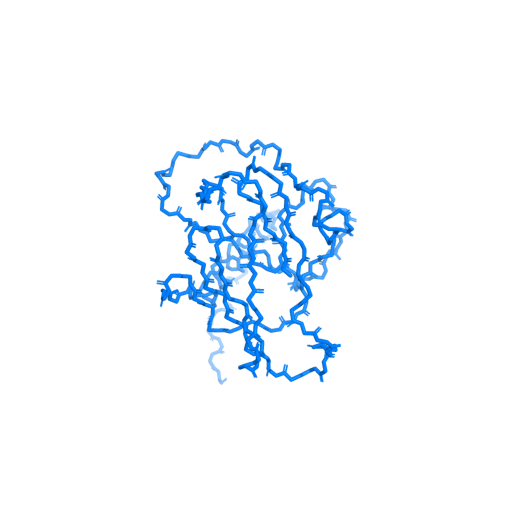ILE A CA 1
ATOM 943 C C . ILE A 1 124 ? 6.524 -2.501 10.807 1.00 91.19 124 ILE A C 1
ATOM 945 O O . ILE A 1 124 ? 7.350 -2.265 11.695 1.00 91.19 124 ILE A O 1
ATOM 949 N N . ARG A 1 125 ? 6.794 -3.227 9.722 1.00 90.88 125 ARG A N 1
ATOM 950 C CA . ARG A 1 125 ? 8.110 -3.774 9.417 1.00 90.88 125 ARG A CA 1
ATOM 951 C C . ARG A 1 125 ? 8.506 -3.431 7.992 1.00 90.88 125 ARG A C 1
ATOM 953 O O . ARG A 1 125 ? 7.699 -3.586 7.081 1.00 90.88 125 ARG A O 1
ATOM 960 N N . VAL A 1 126 ? 9.751 -3.014 7.812 1.00 90.00 126 VAL A N 1
ATOM 961 C CA . VAL A 1 126 ? 10.365 -2.777 6.502 1.00 90.00 126 VAL A CA 1
ATOM 962 C C . VAL A 1 126 ? 11.539 -3.736 6.388 1.00 90.00 126 VAL A C 1
ATOM 964 O O . VAL A 1 126 ? 12.384 -3.777 7.276 1.00 90.00 126 VAL A O 1
ATOM 967 N N . ASN A 1 127 ? 11.549 -4.575 5.349 1.00 89.38 127 ASN A N 1
ATOM 968 C CA . ASN A 1 127 ? 12.561 -5.625 5.160 1.00 89.38 127 ASN A CA 1
ATOM 969 C C . ASN A 1 127 ? 12.763 -6.518 6.408 1.00 89.38 127 ASN A C 1
ATOM 971 O O . ASN A 1 127 ? 13.873 -6.923 6.731 1.00 89.38 127 ASN A O 1
ATOM 975 N N . GLY A 1 128 ? 11.679 -6.798 7.142 1.00 88.06 128 GLY A N 1
ATOM 976 C CA . GLY A 1 128 ? 11.694 -7.601 8.373 1.00 88.06 128 GLY A CA 1
ATOM 977 C C . GLY A 1 128 ? 12.028 -6.829 9.658 1.00 88.06 128 GLY A C 1
ATOM 978 O O . GLY A 1 128 ? 11.733 -7.324 10.749 1.00 88.06 128 GLY A O 1
ATOM 979 N N . ILE A 1 129 ? 12.544 -5.604 9.551 1.00 87.50 129 ILE A N 1
ATOM 980 C CA . ILE A 1 129 ? 12.949 -4.765 10.685 1.00 87.50 129 ILE A CA 1
ATOM 981 C C . ILE A 1 129 ? 11.748 -3.978 11.208 1.00 87.50 129 ILE A C 1
ATOM 983 O O . ILE A 1 129 ? 11.039 -3.330 10.441 1.00 87.50 129 ILE A O 1
ATOM 987 N N . ASN A 1 130 ? 11.507 -4.028 12.521 1.00 85.94 130 ASN A N 1
ATOM 988 C CA . ASN A 1 130 ? 10.442 -3.259 13.168 1.00 85.94 130 ASN A CA 1
ATOM 989 C C . ASN A 1 130 ? 10.788 -1.765 13.169 1.00 85.94 130 ASN A C 1
ATOM 991 O O . ASN A 1 130 ? 11.785 -1.367 13.763 1.00 85.94 130 ASN A O 1
ATOM 995 N N . ALA A 1 131 ? 9.922 -0.948 12.572 1.00 82.50 131 ALA A N 1
ATOM 996 C CA . ALA A 1 131 ? 10.122 0.496 12.460 1.00 82.50 131 ALA A CA 1
ATOM 997 C C . ALA A 1 131 ? 9.948 1.260 13.792 1.00 82.50 131 ALA A C 1
ATOM 999 O O . ALA A 1 131 ? 10.150 2.467 13.828 1.00 82.50 131 ALA A O 1
ATOM 1000 N N . GLN A 1 132 ? 9.520 0.593 14.877 1.00 80.88 132 GLN A N 1
ATOM 1001 C CA . GLN A 1 132 ? 9.327 1.174 16.216 1.00 80.88 132 GLN A CA 1
ATOM 1002 C C . GLN A 1 132 ? 8.576 2.521 16.207 1.00 80.88 132 GLN A C 1
ATOM 1004 O O . GLN A 1 132 ? 8.897 3.443 16.955 1.00 80.88 132 GLN A O 1
ATOM 1009 N N . ILE A 1 133 ? 7.523 2.620 15.389 1.00 80.00 133 ILE A N 1
ATOM 1010 C CA . ILE A 1 133 ? 6.793 3.871 15.109 1.00 80.00 133 ILE A CA 1
ATOM 1011 C C . ILE A 1 133 ? 6.267 4.595 16.356 1.00 80.00 133 ILE A C 1
ATOM 1013 O O . ILE A 1 133 ? 6.110 5.812 16.344 1.00 80.00 133 ILE A O 1
ATOM 1017 N N . ALA A 1 134 ? 6.027 3.868 17.452 1.00 77.94 134 ALA A N 1
ATOM 1018 C CA . ALA A 1 134 ? 5.612 4.456 18.721 1.00 77.94 134 ALA A CA 1
ATOM 1019 C C . ALA A 1 134 ? 6.697 5.367 19.320 1.00 77.94 134 ALA A C 1
ATOM 1021 O O . ALA A 1 134 ? 6.378 6.389 19.920 1.00 77.94 134 ALA A O 1
ATOM 1022 N N . ASN A 1 135 ? 7.975 5.018 19.147 1.00 78.19 135 ASN A N 1
ATOM 1023 C CA . ASN A 1 135 ? 9.096 5.826 19.621 1.00 78.19 135 ASN A CA 1
ATOM 1024 C C . ASN A 1 135 ? 9.272 7.071 18.748 1.00 78.19 135 ASN A C 1
ATOM 1026 O O . ASN A 1 135 ? 9.404 8.165 19.288 1.00 78.19 135 ASN A O 1
ATOM 1030 N N . ALA A 1 136 ? 9.169 6.921 17.422 1.00 74.25 136 ALA A N 1
ATOM 1031 C CA . ALA A 1 136 ? 9.205 8.047 16.489 1.00 74.25 136 ALA A CA 1
ATOM 1032 C C . ALA A 1 136 ? 8.068 9.051 16.756 1.00 74.25 136 ALA A C 1
ATOM 1034 O O . ALA A 1 136 ? 8.303 10.254 16.821 1.00 74.25 136 ALA A O 1
ATOM 1035 N N . PHE A 1 137 ? 6.847 8.561 17.002 1.00 72.25 137 PHE A N 1
ATOM 1036 C CA . PHE A 1 137 ? 5.709 9.404 17.376 1.00 72.25 137 PHE A CA 1
ATOM 1037 C C . PHE A 1 137 ? 5.955 10.160 18.688 1.00 72.25 137 PHE A C 1
ATOM 1039 O O . PHE A 1 137 ? 5.721 11.364 18.761 1.00 72.25 137 PHE A O 1
ATOM 1046 N N . ARG A 1 138 ? 6.442 9.474 19.733 1.00 74.19 138 ARG A N 1
ATOM 1047 C CA . ARG A 1 138 ? 6.750 10.116 21.023 1.00 74.19 138 ARG A CA 1
ATOM 1048 C C . ARG A 1 138 ? 7.815 11.197 20.876 1.00 74.19 138 ARG A C 1
ATOM 1050 O O . ARG A 1 138 ? 7.646 12.269 21.444 1.00 74.19 138 ARG A O 1
ATOM 1057 N N . ALA A 1 139 ? 8.866 10.936 20.101 1.00 69.94 139 ALA A N 1
ATOM 1058 C CA . ALA A 1 139 ? 9.912 11.915 19.828 1.00 69.94 139 ALA A CA 1
ATOM 1059 C C . ALA A 1 139 ? 9.362 13.149 19.091 1.00 69.94 139 ALA A C 1
ATOM 1061 O O . ALA A 1 139 ? 9.665 14.272 19.482 1.00 69.94 139 ALA A O 1
ATOM 1062 N N . ALA A 1 140 ? 8.502 12.949 18.086 1.00 67.56 140 ALA A N 1
ATOM 1063 C CA . ALA A 1 140 ? 7.861 14.038 17.347 1.00 67.56 140 ALA A CA 1
ATOM 1064 C C . ALA A 1 140 ? 6.894 14.866 18.213 1.00 67.56 140 ALA A C 1
ATOM 1066 O O . ALA A 1 140 ? 6.814 16.082 18.067 1.00 67.56 140 ALA A O 1
ATOM 1067 N N . LYS A 1 141 ? 6.169 14.222 19.135 1.00 68.62 141 LYS A N 1
ATOM 1068 C CA . LYS A 1 141 ? 5.285 14.922 20.073 1.00 68.62 141 LYS A CA 1
ATOM 1069 C C . LYS A 1 141 ? 6.076 15.717 21.115 1.00 68.62 141 LYS A C 1
ATOM 1071 O O . LYS A 1 141 ? 5.733 16.858 21.410 1.00 68.62 141 LYS A O 1
ATOM 1076 N N . LEU A 1 142 ? 7.160 15.141 21.633 1.00 67.75 142 LEU A N 1
ATOM 1077 C CA . LEU A 1 142 ? 8.043 15.833 22.569 1.00 67.75 142 LEU A CA 1
ATOM 1078 C C . LEU A 1 142 ? 8.694 17.060 21.914 1.00 67.75 142 LEU A C 1
ATOM 1080 O O . LEU A 1 142 ? 8.763 18.117 22.532 1.00 67.75 142 LEU A O 1
ATOM 1084 N N . SER A 1 143 ? 9.135 16.951 20.657 1.00 62.41 143 SER A N 1
ATOM 1085 C CA . SER A 1 143 ? 9.733 18.085 19.948 1.00 62.41 143 SER A CA 1
ATOM 1086 C C . SER A 1 143 ? 8.727 19.203 19.667 1.00 62.41 143 SER A C 1
ATOM 1088 O O . SER A 1 143 ? 9.085 20.372 19.804 1.00 62.41 143 SER A O 1
ATOM 1090 N N . SER A 1 144 ? 7.465 18.878 19.350 1.00 63.16 144 SER A N 1
ATOM 1091 C CA . SER A 1 144 ? 6.414 19.896 19.232 1.00 63.16 144 SER A CA 1
ATOM 1092 C C . SER A 1 144 ? 6.109 20.567 20.568 1.00 63.16 144 SER A C 1
ATOM 1094 O O . SER A 1 144 ? 6.013 21.785 20.613 1.00 63.16 144 SER A O 1
ATOM 1096 N N . GLU A 1 145 ? 6.037 19.809 21.666 1.00 65.88 145 GLU A N 1
ATOM 1097 C CA . GLU A 1 145 ? 5.795 20.375 23.000 1.00 65.88 145 GLU A CA 1
ATOM 1098 C C . GLU A 1 145 ? 6.925 21.322 23.435 1.00 65.88 145 GLU A C 1
ATOM 1100 O O . GLU A 1 145 ? 6.650 22.382 23.997 1.00 65.88 145 GLU A O 1
ATOM 1105 N N . ILE A 1 146 ? 8.185 20.981 23.133 1.00 58.06 146 ILE A N 1
ATOM 1106 C CA . ILE A 1 146 ? 9.347 21.848 23.383 1.00 58.06 146 ILE A CA 1
ATOM 1107 C C . ILE A 1 146 ? 9.277 23.119 22.529 1.00 58.06 146 ILE A C 1
ATOM 1109 O O . ILE A 1 146 ? 9.505 24.211 23.049 1.00 58.06 146 ILE A O 1
ATOM 1113 N N . ARG A 1 147 ? 8.945 23.004 21.237 1.00 57.28 147 ARG A N 1
ATOM 1114 C CA . ARG A 1 147 ? 8.804 24.171 20.353 1.00 57.28 147 ARG A CA 1
ATOM 1115 C C . ARG A 1 147 ? 7.688 25.097 20.830 1.00 57.28 147 ARG A C 1
ATOM 1117 O O . ARG A 1 147 ? 7.917 26.292 20.966 1.00 57.28 147 ARG A O 1
ATOM 1124 N N . ASP A 1 148 ? 6.527 24.543 21.163 1.00 61.56 148 ASP A N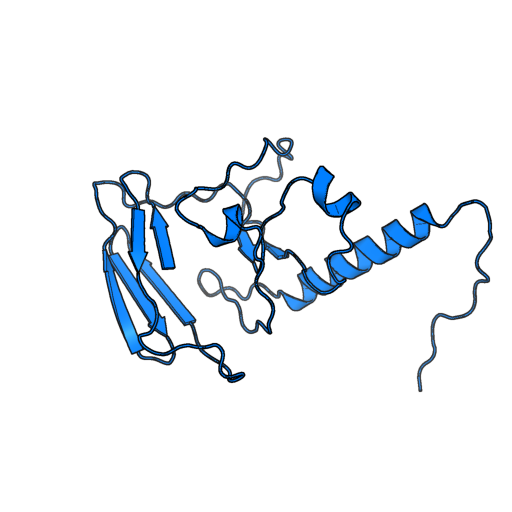 1
ATOM 1125 C CA . ASP A 1 148 ? 5.389 25.311 21.666 1.00 61.56 148 ASP A CA 1
ATOM 1126 C C . ASP A 1 148 ? 5.686 25.933 23.042 1.00 61.56 148 ASP A C 1
ATOM 1128 O O . ASP A 1 148 ? 5.060 26.917 23.428 1.00 61.56 148 ASP A O 1
ATOM 1132 N N . ALA A 1 149 ? 6.589 25.346 23.834 1.00 58.53 149 ALA A N 1
ATOM 1133 C CA . ALA A 1 149 ? 7.063 25.941 25.082 1.00 58.53 149 ALA A CA 1
ATOM 1134 C C . ALA A 1 149 ? 8.022 27.115 24.825 1.00 58.53 149 ALA A C 1
ATOM 1136 O O . ALA A 1 149 ? 7.906 28.133 25.497 1.00 58.53 149 ALA A O 1
ATOM 1137 N N . HIS A 1 150 ? 8.912 27.005 23.835 1.00 55.25 150 HIS A N 1
ATOM 1138 C CA . HIS A 1 150 ? 9.815 28.091 23.443 1.00 55.25 150 HIS A CA 1
ATOM 1139 C C . HIS A 1 150 ? 9.071 29.274 22.806 1.00 55.25 150 HIS A C 1
ATOM 1141 O O . HIS A 1 150 ? 9.370 30.423 23.103 1.00 55.25 150 HIS A O 1
ATOM 1147 N N . GLU A 1 151 ? 8.058 29.000 21.982 1.00 57.19 151 GLU A N 1
ATOM 1148 C CA . GLU A 1 151 ? 7.205 30.029 21.368 1.00 57.19 151 GLU A CA 1
ATOM 1149 C C . GLU A 1 151 ? 6.258 30.712 22.369 1.00 57.19 151 GLU A C 1
ATOM 1151 O O . GLU A 1 151 ? 5.727 31.773 22.068 1.00 57.19 151 GLU A O 1
ATOM 1156 N N . ARG A 1 152 ? 6.036 30.126 23.555 1.00 55.56 152 ARG A N 1
ATOM 1157 C CA . ARG A 1 152 ? 5.247 30.731 24.645 1.00 55.56 152 ARG A CA 1
ATOM 1158 C C . ARG A 1 152 ? 6.077 31.575 25.608 1.00 55.56 152 ARG A C 1
ATOM 1160 O O . ARG A 1 152 ? 5.498 32.195 26.501 1.00 55.56 152 ARG A O 1
ATOM 1167 N N . ASP A 1 153 ? 7.398 31.603 25.454 1.00 52.50 153 ASP A N 1
ATOM 1168 C CA . ASP A 1 153 ? 8.308 32.353 26.319 1.00 52.50 153 ASP A CA 1
ATOM 1169 C C . ASP A 1 153 ? 8.331 33.850 25.932 1.00 52.50 153 ASP A C 1
ATOM 1171 O O . ASP A 1 153 ? 9.373 34.469 25.729 1.00 52.50 153 ASP A O 1
ATOM 1175 N N . ASP A 1 154 ? 7.142 34.462 25.888 1.00 51.53 154 ASP A N 1
ATOM 1176 C CA . ASP A 1 154 ? 6.894 35.905 25.752 1.00 51.53 154 ASP A CA 1
ATOM 1177 C C . ASP A 1 154 ? 7.157 36.652 27.084 1.00 51.53 154 ASP A C 1
ATOM 1179 O O . ASP A 1 154 ? 6.539 37.672 27.394 1.00 51.53 154 ASP A O 1
ATOM 1183 N N . GLY A 1 155 ? 8.062 36.134 27.922 1.00 50.88 155 GLY A N 1
ATOM 1184 C CA . GLY A 1 155 ? 8.449 36.755 29.192 1.00 50.88 155 GLY A CA 1
ATOM 1185 C C . GLY A 1 155 ? 7.520 36.487 30.383 1.00 50.88 155 GLY A C 1
ATOM 1186 O O . GLY A 1 155 ? 7.574 37.227 31.366 1.00 50.88 155 GLY A O 1
ATOM 1187 N N . ALA A 1 156 ? 6.698 35.434 30.357 1.00 48.31 156 ALA A N 1
ATOM 1188 C CA . ALA A 1 156 ? 5.939 34.991 31.530 1.00 48.31 156 ALA A CA 1
ATOM 1189 C C . ALA A 1 156 ? 6.535 33.695 32.100 1.00 48.31 156 ALA A C 1
ATOM 1191 O O . ALA A 1 156 ? 6.208 32.596 31.660 1.00 48.31 156 ALA A O 1
ATOM 1192 N N . ALA A 1 157 ? 7.400 33.833 33.109 1.00 43.28 157 ALA A N 1
ATOM 1193 C CA . ALA A 1 157 ? 7.985 32.719 33.850 1.00 43.28 157 ALA A CA 1
ATOM 1194 C C . ALA A 1 157 ? 6.914 31.693 34.278 1.00 43.28 157 ALA A C 1
ATOM 1196 O O . ALA A 1 157 ? 6.019 32.007 35.068 1.00 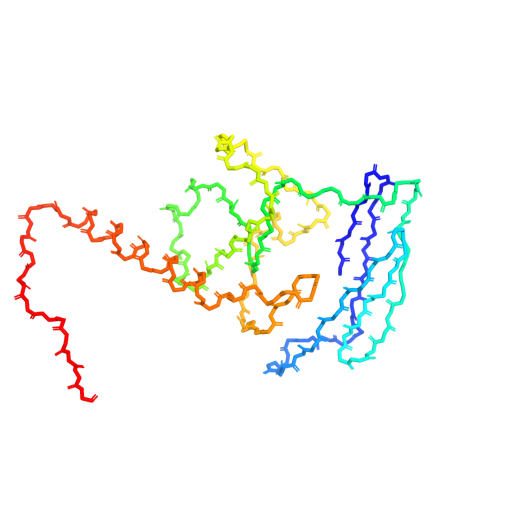43.28 157 ALA A O 1
ATOM 1197 N N . LEU A 1 158 ? 7.015 30.451 33.794 1.00 46.06 158 LEU A N 1
ATOM 1198 C CA . LEU A 1 158 ? 6.196 29.350 34.301 1.00 46.06 158 LEU A CA 1
ATOM 1199 C C . LEU A 1 158 ? 6.762 28.864 35.648 1.00 46.06 158 LEU A C 1
ATOM 1201 O O . LEU A 1 158 ? 7.964 28.599 35.746 1.00 46.06 158 LEU A O 1
ATOM 1205 N N . PRO A 1 159 ? 5.933 28.712 36.699 1.00 38.84 159 PRO A N 1
ATOM 1206 C CA . PRO A 1 159 ? 6.399 28.230 37.987 1.00 38.84 159 PRO A CA 1
ATOM 1207 C C . PRO A 1 159 ? 6.857 26.774 37.864 1.00 38.84 159 PRO A C 1
ATOM 1209 O O . PRO A 1 159 ? 6.100 25.880 37.480 1.00 38.84 159 PRO A O 1
ATOM 1212 N N . TYR A 1 160 ? 8.115 26.551 38.233 1.00 37.25 160 TYR A N 1
ATOM 1213 C CA . TYR A 1 160 ? 8.749 25.251 38.411 1.00 37.25 160 TYR A CA 1
ATOM 1214 C C . TYR A 1 160 ? 8.050 24.485 39.547 1.00 37.25 160 TYR A C 1
ATOM 1216 O O . TYR A 1 160 ? 8.510 24.510 40.681 1.00 37.25 160 TYR A O 1
ATOM 1224 N N . ASN A 1 161 ? 6.876 23.899 39.283 1.00 43.62 161 ASN A N 1
ATOM 1225 C CA . ASN A 1 161 ? 6.289 22.791 40.050 1.00 43.62 161 ASN A CA 1
ATOM 1226 C C . ASN A 1 161 ? 4.962 22.314 39.438 1.00 43.62 161 ASN A C 1
ATOM 1228 O O . ASN A 1 161 ? 3.875 22.625 39.926 1.00 43.62 161 ASN A O 1
ATOM 1232 N N . ARG A 1 162 ? 5.047 21.493 38.386 1.00 42.75 162 ARG A N 1
ATOM 1233 C CA . ARG A 1 162 ? 4.044 20.447 38.104 1.00 42.75 162 ARG A CA 1
ATOM 1234 C C . ARG A 1 162 ? 4.580 19.376 37.150 1.00 42.75 162 ARG A C 1
ATOM 1236 O O . ARG A 1 162 ? 3.929 18.987 36.192 1.00 42.75 162 ARG A O 1
ATOM 1243 N N . MET A 1 163 ? 5.782 18.881 37.427 1.00 39.38 163 MET A N 1
ATOM 1244 C CA . MET A 1 163 ? 6.253 17.600 36.902 1.00 39.38 163 MET A CA 1
ATOM 1245 C C . MET A 1 163 ? 6.377 16.649 38.093 1.00 39.38 163 MET A C 1
ATOM 1247 O O . MET A 1 163 ? 6.959 17.031 39.099 1.00 39.38 163 MET A O 1
ATOM 1251 N N . LEU A 1 164 ? 5.820 15.440 37.959 1.00 44.19 164 LEU A N 1
ATOM 1252 C CA . LEU A 1 164 ? 5.639 14.388 38.980 1.00 44.19 164 LEU A CA 1
ATOM 1253 C C . LEU A 1 164 ? 4.326 14.458 39.779 1.00 44.19 164 LEU A C 1
ATOM 1255 O O . LEU A 1 164 ? 4.301 14.596 40.997 1.00 44.19 164 LEU A O 1
ATOM 1259 N N . GLY A 1 165 ? 3.214 14.259 39.071 1.00 31.55 165 GLY A N 1
ATOM 1260 C CA . GLY A 1 165 ? 1.993 13.698 39.649 1.00 31.55 165 GLY A CA 1
ATOM 1261 C C . GLY A 1 165 ? 1.897 12.208 39.327 1.00 31.55 165 GLY A C 1
ATOM 1262 O O . GLY A 1 165 ? 1.145 11.829 38.437 1.00 31.55 165 GLY A O 1
ATOM 1263 N N . LEU A 1 166 ? 2.677 11.380 40.027 1.00 33.56 166 LEU A N 1
ATOM 1264 C CA . LEU A 1 166 ? 2.345 9.971 40.231 1.00 33.56 166 LEU A CA 1
ATOM 1265 C C . LEU A 1 166 ? 1.133 9.913 41.171 1.00 33.56 166 LEU A C 1
ATOM 1267 O O . LEU A 1 166 ? 1.247 10.319 42.328 1.00 33.56 166 LEU A O 1
ATOM 1271 N N . LYS A 1 167 ? 0.007 9.404 40.676 1.00 37.38 167 LYS A N 1
ATOM 1272 C CA . LYS A 1 167 ? -0.930 8.548 41.410 1.00 37.38 167 LYS A CA 1
ATOM 1273 C C . LYS A 1 167 ? -1.517 7.545 40.430 1.00 37.38 167 LYS A C 1
ATOM 1275 O O . LYS A 1 167 ? -1.862 7.980 39.311 1.00 37.38 167 LYS A O 1
#

Secondary structure (DSSP, 8-state):
-EEE-SS-EEE--S-SS---SSS---EEEEEETTEEEEEETTEEEEEE--SS-------SPEEES-----HHHHTTS---TT---EEEPPS--------------TTSHHHHTT----S-----EETTEE--HHHHHHHHHHHHHHHHHHTT-SS-PPPS--S----

Solvent-accessible surface area (backbone atoms only — not comparable to full-atom values): 11190 Å² total; per-residue (Å²): 88,74,56,62,39,85,41,50,68,44,79,46,85,71,61,98,64,86,83,83,81,85,68,94,79,51,79,49,76,51,73,59,62,42,37,34,38,42,26,39,72,84,46,75,44,78,49,69,54,47,68,83,41,43,61,78,86,75,85,66,67,48,60,42,56,30,76,93,67,71,63,84,51,64,79,74,45,89,66,65,98,76,74,66,65,46,76,42,81,60,103,58,79,85,71,84,70,74,84,64,84,80,80,76,62,79,90,46,54,47,66,80,69,69,57,57,58,83,82,90,85,76,92,55,57,59,98,84,44,71,64,55,59,69,57,57,50,51,53,54,51,50,52,49,54,52,50,57,51,62,76,56,61,82,77,66,86,76,78,95,78,87,81,86,83,88,127